Protein AF-A0A0F3QL17-F1 (afdb_monomer)

Sec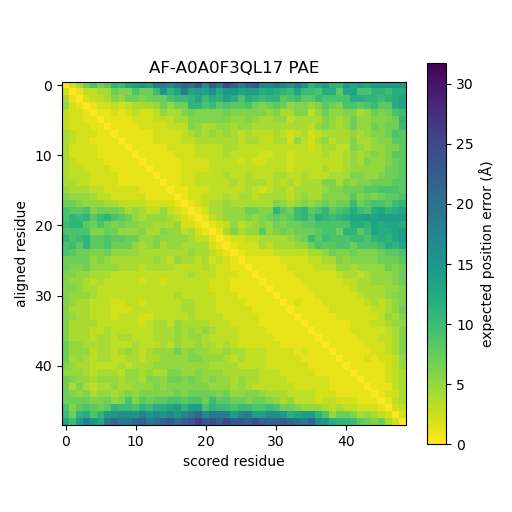ondary structure (DSSP, 8-state):
-HHHHHHHHHHHHHHHT-TT--TTTHHHHHHHHHHHHHHHHHHHHHH--

pLDDT: mean 84.57, std 7.63, range [52.16, 91.31]

Foldseek 3Di:
DLVVLVVQLVVLVCQLPDPPHDPVCNVVSVVSNVVSVVVNVVVVVVVVD

Organism: NCBI:txid1359194

InterPro domains:
  IPR009078 Ferritin-like superfamily [SSF47240] (2-48)

Solvent-accessible surface area (backbone atoms only — not comparable to full-atom values): 2845 Å² total; per-residue (Å²): 110,70,67,60,43,51,52,48,39,50,50,36,52,51,52,72,68,39,91,87,49,59,77,87,46,47,66,58,47,53,51,49,37,56,49,44,52,52,50,46,52,49,53,54,53,67,73,73,109

Mean predicted aligned error: 4.94 Å

Radius of gyration: 12.26 Å; Cα contacts (8 Å, |Δi|>4): 23; chains: 1; bounding box: 27×16×33 Å

Nearest PDB structures (foldseek):
  3mq1-assembly1_A  TM=8.372E-01  e=2.419E+00  Dermatophagoides pt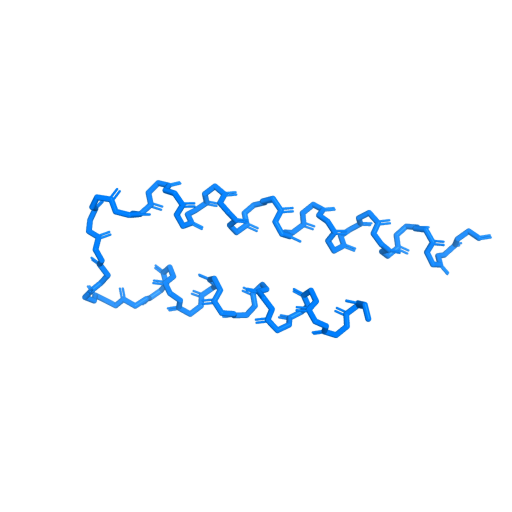eronyssinus
  5gof-assembly1_A  TM=8.430E-01  e=3.368E+00  Homo sapiens
  9had-assembly1_A  TM=8.990E-01  e=9.716E+00  Dermatophagoides farinae

Structure (mmCIF, N/CA/C/O backbone):
data_AF-A0A0F3QL17-F1
#
_entry.id   AF-A0A0F3QL17-F1
#
loop_
_atom_site.group_PDB
_atom_site.id
_atom_site.type_symbol
_atom_site.label_atom_id
_atom_site.label_alt_id
_atom_site.label_comp_id
_atom_site.label_asym_id
_atom_site.label_entity_id
_atom_site.label_seq_id
_atom_site.pdbx_PDB_ins_code
_atom_site.Cartn_x
_atom_site.Cartn_y
_atom_site.Cartn_z
_atom_site.occupancy
_atom_site.B_iso_or_equiv
_atom_site.auth_seq_id
_atom_site.auth_comp_id
_atom_site.auth_asym_id
_atom_site.auth_atom_id
_atom_site.pdbx_PDB_model_num
ATOM 1 N N . MET A 1 1 ? -15.504 4.281 2.966 1.00 61.69 1 MET A N 1
ATOM 2 C CA . MET A 1 1 ? -14.234 4.791 3.5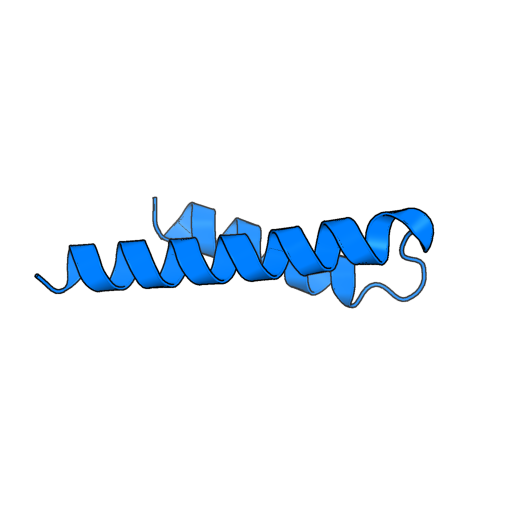27 1.00 61.69 1 MET A CA 1
ATOM 3 C C . MET A 1 1 ? -13.336 3.625 3.890 1.00 61.69 1 MET A C 1
ATOM 5 O O . MET A 1 1 ? -12.356 3.457 3.195 1.00 61.69 1 MET A O 1
ATOM 9 N N . LEU A 1 2 ? -13.719 2.744 4.824 1.00 65.94 2 LEU A N 1
ATOM 10 C CA . LEU A 1 2 ? -12.897 1.572 5.166 1.00 65.94 2 LEU A CA 1
ATOM 11 C C . LEU A 1 2 ? -12.661 0.605 3.983 1.00 65.94 2 LEU A C 1
ATOM 13 O O . LEU A 1 2 ? -11.520 0.242 3.735 1.00 65.94 2 LEU A O 1
ATOM 17 N N . SER A 1 3 ? -13.694 0.265 3.195 1.00 72.19 3 SER A N 1
ATOM 18 C CA . SER A 1 3 ? -13.519 -0.666 2.059 1.00 72.19 3 SER A CA 1
ATOM 19 C C . SER A 1 3 ? -12.614 -0.113 0.954 1.00 72.19 3 SER A C 1
ATOM 21 O O . SER A 1 3 ? -11.862 -0.865 0.352 1.00 72.19 3 SER A O 1
ATOM 23 N N . ASN A 1 4 ? -12.641 1.204 0.711 1.00 78.25 4 ASN A N 1
ATOM 24 C CA . ASN A 1 4 ? -11.742 1.836 -0.257 1.00 78.25 4 ASN A CA 1
ATOM 25 C C . ASN A 1 4 ? -10.285 1.756 0.217 1.00 78.25 4 ASN A C 1
ATOM 27 O O . ASN A 1 4 ? -9.392 1.529 -0.596 1.00 78.25 4 ASN A O 1
ATOM 31 N N . GLU A 1 5 ? -10.046 1.912 1.521 1.00 80.69 5 GLU A N 1
ATOM 32 C CA . GLU A 1 5 ? -8.715 1.754 2.111 1.00 80.69 5 GLU A CA 1
ATOM 33 C C . GLU A 1 5 ? -8.229 0.300 2.004 1.00 80.69 5 GLU A C 1
ATOM 35 O O . GLU A 1 5 ? -7.053 0.043 1.749 1.00 80.69 5 GLU A O 1
ATOM 40 N N . GLU A 1 6 ? -9.126 -0.675 2.164 1.00 82.38 6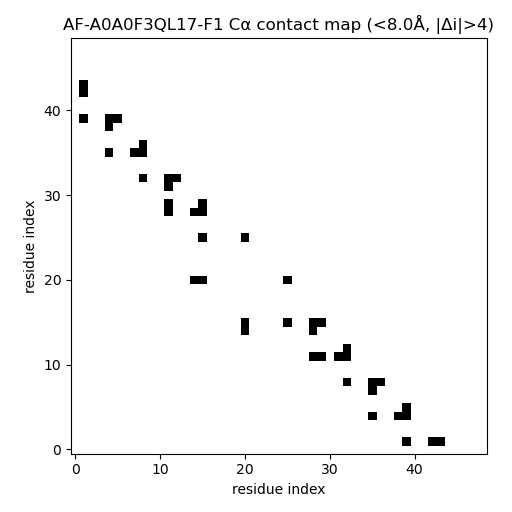 GLU A N 1
ATOM 41 C CA . GLU A 1 6 ? -8.810 -2.100 2.004 1.00 82.38 6 GLU A CA 1
ATOM 42 C C . GLU A 1 6 ? -8.495 -2.472 0.552 1.00 82.38 6 GLU A C 1
ATOM 44 O O . GLU A 1 6 ? -7.516 -3.181 0.299 1.00 82.38 6 GLU A O 1
ATOM 49 N N . ASP A 1 7 ? -9.257 -1.942 -0.405 1.00 86.69 7 ASP A N 1
ATOM 50 C CA . ASP A 1 7 ? -8.980 -2.101 -1.834 1.00 86.69 7 ASP A CA 1
ATOM 51 C C . ASP A 1 7 ? -7.628 -1.477 -2.208 1.00 86.69 7 ASP A C 1
ATOM 53 O O . ASP A 1 7 ? -6.844 -2.070 -2.956 1.00 86.69 7 ASP A O 1
ATOM 57 N N . THR A 1 8 ? -7.313 -0.313 -1.634 1.00 85.12 8 THR A N 1
ATOM 58 C CA . THR A 1 8 ? -6.058 0.408 -1.891 1.00 85.12 8 THR A CA 1
ATOM 59 C C . THR A 1 8 ? -4.862 -0.340 -1.299 1.00 85.12 8 THR A C 1
ATOM 61 O O . THR A 1 8 ? -3.875 -0.572 -2.000 1.00 85.12 8 THR A O 1
ATOM 64 N N . ASN A 1 9 ? -4.968 -0.838 -0.062 1.00 86.38 9 ASN A N 1
ATOM 65 C CA . ASN A 1 9 ? -3.958 -1.714 0.541 1.00 86.38 9 ASN A CA 1
ATOM 66 C C . ASN A 1 9 ? -3.740 -2.991 -0.288 1.00 86.38 9 ASN A C 1
ATOM 68 O O . ASN A 1 9 ? -2.600 -3.384 -0.537 1.00 86.38 9 ASN A O 1
ATOM 72 N N . THR A 1 10 ? -4.818 -3.607 -0.776 1.00 89.06 10 THR A N 1
ATOM 73 C CA . THR A 1 10 ? -4.742 -4.813 -1.614 1.00 89.06 10 THR A CA 1
ATOM 74 C C . THR A 1 10 ? -4.064 -4.529 -2.959 1.00 89.06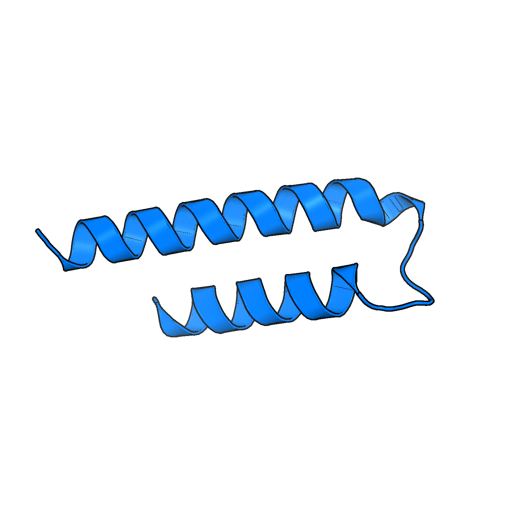 10 THR A C 1
ATOM 76 O O . THR A 1 10 ? -3.290 -5.349 -3.457 1.00 89.06 10 THR A O 1
ATOM 79 N N . ALA A 1 11 ? -4.314 -3.364 -3.563 1.00 88.94 11 ALA A N 1
ATOM 80 C CA . ALA A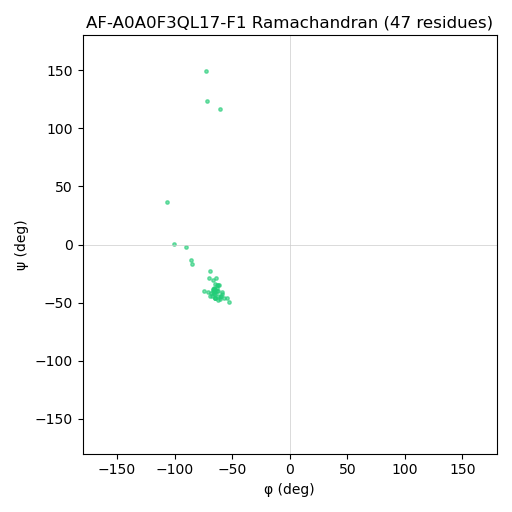 1 11 ? -3.653 -2.951 -4.799 1.00 88.94 11 ALA A CA 1
ATOM 81 C C . ALA A 1 11 ? -2.143 -2.755 -4.596 1.00 88.94 11 ALA A C 1
ATOM 83 O O . ALA A 1 11 ? -1.349 -3.286 -5.376 1.00 88.94 11 ALA A O 1
ATOM 84 N N . TYR A 1 12 ? -1.740 -2.066 -3.524 1.00 88.38 12 TYR A N 1
ATOM 85 C CA . TYR A 1 12 ? -0.329 -1.891 -3.175 1.00 88.38 12 TYR A CA 1
ATOM 86 C C . TYR A 1 12 ? 0.368 -3.215 -2.846 1.00 88.38 12 TYR A C 1
ATOM 88 O O . TYR A 1 12 ? 1.503 -3.423 -3.273 1.00 88.38 12 TYR A O 1
ATOM 96 N N . GLU A 1 13 ? -0.294 -4.130 -2.137 1.00 88.56 13 GLU A N 1
ATOM 97 C CA . GLU A 1 13 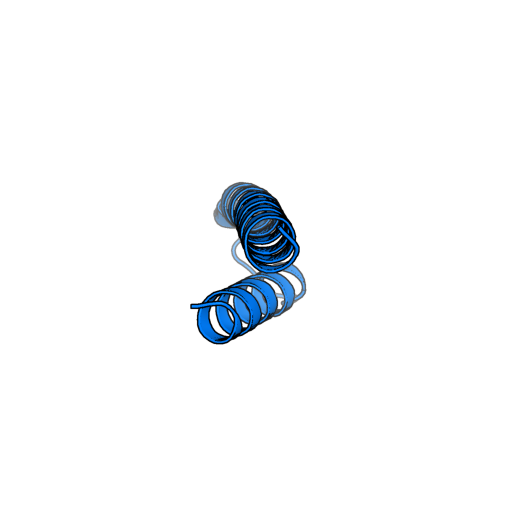? 0.241 -5.464 -1.850 1.00 88.56 13 GLU A CA 1
ATOM 98 C C . GLU A 1 13 ? 0.499 -6.250 -3.144 1.00 88.56 13 GLU A C 1
ATOM 100 O O . GLU A 1 13 ? 1.580 -6.813 -3.338 1.00 88.56 13 GLU A O 1
ATOM 105 N N . ARG A 1 14 ? -0.467 -6.253 -4.070 1.00 89.81 14 ARG A N 1
ATOM 106 C CA . ARG A 1 14 ? -0.329 -6.932 -5.368 1.00 89.81 14 ARG A CA 1
ATOM 107 C C . ARG A 1 14 ? 0.763 -6.307 -6.231 1.00 89.81 14 ARG A C 1
ATOM 109 O O . ARG A 1 14 ? 1.522 -7.042 -6.854 1.00 89.81 14 ARG A O 1
ATOM 116 N N . LEU A 1 15 ? 0.867 -4.978 -6.247 1.00 87.62 15 LEU A N 1
ATOM 117 C CA . LEU A 1 15 ? 1.912 -4.258 -6.979 1.00 87.62 15 LEU A CA 1
ATOM 118 C C . LEU A 1 15 ? 3.307 -4.537 -6.406 1.00 87.62 15 LEU A C 1
ATOM 120 O O . LEU A 1 15 ? 4.239 -4.788 -7.167 1.00 87.62 15 LEU A O 1
ATOM 124 N N . ASN A 1 16 ? 3.451 -4.557 -5.079 1.00 84.94 16 ASN A N 1
ATOM 125 C CA . ASN A 1 16 ? 4.725 -4.860 -4.424 1.00 84.94 16 ASN A CA 1
ATOM 126 C C . ASN A 1 16 ? 5.177 -6.313 -4.634 1.00 84.94 16 ASN A C 1
ATOM 128 O O . ASN A 1 16 ? 6.382 -6.567 -4.689 1.00 84.94 16 ASN A O 1
ATOM 132 N N . ASN A 1 17 ? 4.238 -7.251 -4.780 1.00 86.19 17 ASN A N 1
ATOM 133 C CA . ASN A 1 17 ? 4.521 -8.666 -5.036 1.00 86.19 17 ASN A CA 1
ATOM 134 C C . ASN A 1 17 ? 4.601 -9.027 -6.530 1.00 86.19 17 ASN A C 1
ATOM 136 O O . ASN A 1 17 ? 4.878 -10.179 -6.869 1.00 86.19 17 ASN A O 1
ATOM 140 N N . HIS A 1 18 ? 4.365 -8.075 -7.437 1.00 88.94 18 HIS A N 1
ATOM 141 C CA . HIS A 1 18 ? 4.460 -8.330 -8.869 1.00 88.94 18 HIS A CA 1
ATOM 142 C C . HIS A 1 18 ? 5.930 -8.503 -9.284 1.00 88.94 18 HIS A C 1
ATOM 144 O O . HIS A 1 18 ? 6.759 -7.625 -9.051 1.00 88.94 18 HIS A O 1
ATOM 150 N N . ALA A 1 19 ? 6.255 -9.639 -9.906 1.00 80.88 19 ALA A N 1
ATOM 151 C CA . ALA A 1 19 ? 7.637 -10.023 -10.214 1.00 80.88 19 ALA A CA 1
ATOM 152 C C . ALA A 1 19 ? 8.339 -9.074 -11.202 1.00 80.88 19 ALA A C 1
ATOM 154 O O . ALA A 1 19 ? 9.552 -8.912 -11.135 1.00 80.88 19 ALA A O 1
ATOM 155 N N . ASP A 1 20 ? 7.571 -8.432 -12.084 1.00 85.88 20 ASP A N 1
ATOM 156 C CA . ASP A 1 20 ? 8.068 -7.487 -13.093 1.00 85.88 20 ASP A CA 1
ATOM 157 C C . ASP A 1 20 ? 7.715 -6.037 -12.729 1.00 85.88 20 ASP A C 1
ATOM 159 O O . ASP A 1 20 ? 7.278 -5.238 -13.555 1.00 85.88 20 ASP A O 1
ATOM 163 N N . LYS A 1 21 ? 7.759 -5.717 -11.432 1.00 83.31 21 LYS A N 1
ATOM 164 C CA . LYS A 1 21 ? 7.498 -4.357 -10.957 1.00 83.31 21 LYS A CA 1
ATOM 165 C C . LYS A 1 21 ? 8.664 -3.428 -11.296 1.00 83.31 21 LYS A C 1
ATOM 167 O O . LYS A 1 21 ? 9.832 -3.818 -11.305 1.00 83.31 21 LYS A O 1
ATOM 172 N N . TRP A 1 22 ? 8.328 -2.162 -11.501 1.00 88.81 22 TRP A N 1
ATOM 173 C CA . TRP A 1 22 ? 9.285 -1.090 -11.744 1.00 88.81 22 TRP A CA 1
ATOM 174 C C . TRP A 1 22 ? 10.245 -0.921 -10.556 1.00 88.81 22 TRP A C 1
ATOM 176 O O . TRP A 1 22 ? 9.829 -0.591 -9.444 1.00 88.81 22 TRP A O 1
ATOM 186 N N . HIS A 1 23 ? 11.537 -1.162 -10.794 1.00 82.69 23 HIS A N 1
ATOM 187 C CA . HIS A 1 23 ? 12.591 -1.129 -9.769 1.00 82.69 23 HIS A CA 1
ATOM 188 C C . HIS A 1 23 ? 12.758 0.259 -9.131 1.00 82.69 23 HIS A C 1
ATOM 190 O O . HIS A 1 23 ? 13.039 0.392 -7.944 1.00 82.69 23 HIS A O 1
ATOM 196 N N . ASP A 1 24 ? 12.565 1.307 -9.924 1.00 87.19 24 ASP A N 1
ATOM 197 C CA . ASP A 1 24 ? 12.567 2.707 -9.507 1.00 87.19 24 ASP A CA 1
ATOM 198 C C . ASP A 1 24 ? 11.341 3.075 -8.659 1.00 87.19 24 ASP A C 1
ATOM 200 O O . ASP A 1 24 ? 11.436 3.927 -7.773 1.00 87.19 24 ASP A O 1
ATOM 204 N N . ALA A 1 25 ? 10.211 2.397 -8.871 1.00 86.62 25 ALA A N 1
ATOM 205 C CA . ALA A 1 25 ? 8.988 2.614 -8.108 1.00 86.62 25 ALA A CA 1
ATOM 206 C C . ALA A 1 25 ? 8.925 1.806 -6.801 1.00 86.62 25 ALA A C 1
ATOM 208 O O . ALA A 1 25 ? 8.085 2.117 -5.961 1.00 86.62 25 ALA A O 1
ATOM 209 N N . GLU A 1 26 ? 9.794 0.811 -6.582 1.00 86.62 26 GLU A N 1
ATOM 210 C CA . GLU A 1 26 ? 9.715 -0.096 -5.423 1.00 86.62 26 GLU A CA 1
ATOM 211 C C . GLU A 1 26 ? 9.675 0.654 -4.085 1.00 86.62 26 GLU A C 1
ATOM 213 O O . GLU A 1 26 ? 8.811 0.395 -3.25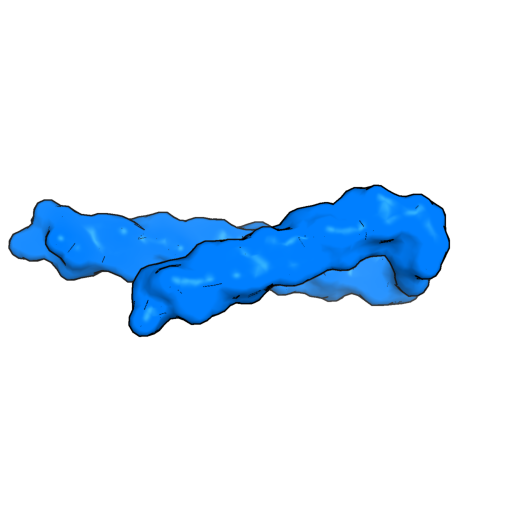2 1.00 86.62 26 GLU A O 1
ATOM 218 N N . LYS A 1 27 ? 10.546 1.653 -3.903 1.00 88.38 27 LYS A N 1
ATOM 219 C CA . LYS A 1 27 ? 10.570 2.461 -2.672 1.00 88.38 27 LYS A CA 1
ATOM 220 C C . LYS A 1 27 ? 9.295 3.277 -2.475 1.00 88.38 27 LYS A C 1
ATOM 222 O O . LYS A 1 27 ? 8.837 3.431 -1.347 1.00 88.38 27 LYS A O 1
ATOM 227 N N . ILE A 1 28 ? 8.741 3.818 -3.559 1.00 89.69 28 ILE A N 1
ATOM 228 C CA . ILE A 1 28 ? 7.518 4.629 -3.515 1.00 89.69 28 ILE A CA 1
ATOM 229 C C . ILE A 1 28 ? 6.317 3.726 -3.218 1.00 89.69 28 ILE A C 1
ATOM 231 O O . ILE A 1 28 ? 5.478 4.082 -2.397 1.00 89.69 28 ILE A O 1
ATOM 235 N N . LEU A 1 29 ? 6.266 2.539 -3.827 1.00 87.88 29 LEU A N 1
ATOM 236 C CA . LEU A 1 29 ? 5.223 1.541 -3.599 1.00 87.88 29 LEU A CA 1
ATOM 237 C C . LEU A 1 29 ? 5.275 0.962 -2.183 1.00 87.88 29 LEU A C 1
ATOM 239 O O . LEU A 1 29 ? 4.230 0.756 -1.569 1.00 87.88 29 LEU A O 1
ATOM 243 N N . GLU A 1 30 ? 6.465 0.713 -1.637 1.00 88.62 30 GLU A N 1
ATOM 244 C CA . GLU A 1 30 ? 6.619 0.244 -0.260 1.00 88.62 30 GLU A CA 1
ATOM 245 C C . GLU A 1 30 ? 6.208 1.330 0.746 1.00 88.62 30 GLU A C 1
ATOM 247 O O . GLU A 1 30 ? 5.495 1.052 1.713 1.00 88.62 30 GLU A O 1
ATOM 252 N N . GLN A 1 31 ? 6.632 2.576 0.515 1.00 91.31 31 GLN A N 1
ATOM 253 C CA . GLN A 1 31 ? 6.275 3.700 1.377 1.00 91.31 31 GLN A CA 1
ATOM 254 C C . GLN A 1 31 ? 4.768 3.980 1.332 1.00 91.31 31 GLN A C 1
ATOM 256 O O . GLN A 1 31 ? 4.144 4.081 2.386 1.00 91.31 31 GLN A O 1
ATOM 261 N N . GLY A 1 32 ? 4.181 4.015 0.131 1.00 89.25 32 GLY A N 1
ATOM 262 C CA . GLY A 1 32 ? 2.739 4.163 -0.061 1.00 89.25 32 GLY A CA 1
ATOM 263 C C . GLY A 1 32 ? 1.958 3.064 0.653 1.00 89.25 32 GLY A C 1
ATOM 264 O O . GLY A 1 32 ? 1.048 3.363 1.416 1.00 89.25 32 GLY A O 1
ATOM 265 N N . PHE A 1 33 ? 2.383 1.802 0.528 1.00 89.19 33 PHE A N 1
ATOM 266 C CA . PHE A 1 33 ? 1.738 0.693 1.234 1.00 89.19 33 PHE A CA 1
ATOM 267 C C . PHE A 1 33 ? 1.761 0.860 2.759 1.00 89.19 33 PHE A C 1
ATOM 269 O O . PHE A 1 33 ? 0.747 0.662 3.426 1.00 89.19 33 PHE A O 1
ATOM 276 N N . LYS A 1 34 ? 2.901 1.266 3.332 1.00 90.38 34 LYS A N 1
ATOM 277 C CA . LYS A 1 34 ? 3.017 1.505 4.780 1.00 90.38 34 LYS A CA 1
ATOM 278 C C . LYS A 1 34 ? 2.116 2.641 5.254 1.00 90.38 34 LYS A C 1
ATOM 280 O O . LYS A 1 34 ? 1.622 2.589 6.380 1.00 90.38 34 LYS A O 1
ATOM 285 N N . ASP A 1 35 ? 1.933 3.670 4.439 1.00 89.88 35 ASP A N 1
ATOM 286 C CA . ASP A 1 35 ? 1.089 4.805 4.798 1.00 89.88 35 ASP A CA 1
ATOM 287 C C . ASP A 1 35 ? -0.403 4.442 4.708 1.00 89.88 35 ASP A C 1
ATOM 289 O O . ASP A 1 35 ? -1.139 4.712 5.657 1.00 89.88 35 ASP A O 1
ATOM 293 N N . GLU A 1 36 ? -0.818 3.680 3.693 1.00 87.88 36 GLU A N 1
ATOM 294 C CA . GLU A 1 36 ? -2.178 3.120 3.593 1.00 87.88 36 GLU A CA 1
ATOM 295 C C . GLU A 1 36 ? -2.514 2.165 4.756 1.00 87.88 36 GLU A C 1
ATOM 297 O O . GLU A 1 36 ? -3.636 2.155 5.270 1.00 87.88 36 GLU A O 1
ATOM 302 N N . GLN A 1 37 ? -1.538 1.397 5.255 1.00 88.12 37 GLN A N 1
ATOM 303 C CA . GLN A 1 37 ? -1.721 0.574 6.457 1.00 88.12 37 GLN A CA 1
ATOM 304 C C . GLN A 1 37 ? -1.936 1.422 7.718 1.00 88.12 37 GLN A C 1
ATOM 306 O O . GLN A 1 37 ? -2.753 1.073 8.578 1.00 88.12 37 GLN A O 1
ATOM 311 N N . LYS A 1 38 ? -1.216 2.545 7.852 1.00 90.31 38 LYS A N 1
ATOM 312 C CA . LYS A 1 38 ? -1.419 3.482 8.968 1.00 90.31 38 LYS A CA 1
ATOM 313 C C . LYS A 1 38 ? -2.786 4.146 8.881 1.00 90.31 38 LYS A C 1
ATOM 315 O O . LYS A 1 38 ? -3.433 4.279 9.918 1.00 90.31 38 LYS A O 1
ATOM 320 N N . HIS A 1 39 ? -3.225 4.536 7.685 1.00 87.75 39 HIS A N 1
ATOM 321 C CA . HIS A 1 39 ? -4.552 5.111 7.486 1.00 87.75 39 HIS A CA 1
ATOM 322 C C . HIS A 1 39 ? -5.647 4.119 7.862 1.00 87.75 39 HIS A C 1
ATOM 324 O O . HIS A 1 39 ? -6.499 4.460 8.681 1.00 87.75 39 HIS A O 1
ATOM 330 N N . LYS A 1 40 ? -5.565 2.864 7.390 1.00 85.56 40 LYS A N 1
ATOM 331 C CA . LYS A 1 40 ? -6.504 1.806 7.791 1.00 85.56 40 LYS A CA 1
ATOM 332 C C . LYS A 1 40 ? -6.585 1.682 9.314 1.00 85.56 40 LYS A C 1
ATOM 334 O O . LYS A 1 40 ? -7.675 1.747 9.875 1.00 85.56 40 LYS A O 1
ATOM 339 N N . LYS A 1 41 ? -5.436 1.593 9.993 1.00 87.25 41 LYS A N 1
ATOM 340 C CA . LYS A 1 41 ? -5.380 1.485 11.460 1.00 87.25 41 LYS A CA 1
ATOM 341 C C . LYS A 1 41 ? -5.950 2.715 12.171 1.00 87.25 41 LYS A C 1
ATOM 343 O O . LYS A 1 41 ? -6.584 2.588 13.215 1.00 87.25 41 LYS A O 1
ATOM 348 N N . TRP A 1 42 ? -5.724 3.912 11.633 1.00 89.00 42 TRP A N 1
ATOM 349 C CA . TRP A 1 42 ? -6.308 5.137 12.172 1.00 89.00 42 TRP A CA 1
ATOM 350 C C . TRP A 1 42 ? -7.836 5.126 12.047 1.00 89.00 42 TRP A C 1
ATOM 352 O O . TRP A 1 42 ? -8.511 5.384 13.039 1.00 89.00 42 TRP A O 1
ATOM 362 N N . ILE A 1 43 ? -8.384 4.745 10.887 1.00 85.06 43 ILE A N 1
ATOM 363 C CA . ILE A 1 43 ? -9.837 4.635 10.682 1.00 85.06 43 ILE A CA 1
ATOM 364 C C . ILE A 1 43 ? -10.439 3.576 11.618 1.00 85.06 43 ILE A C 1
ATOM 366 O O . ILE A 1 43 ? -11.459 3.839 12.246 1.00 85.06 43 ILE A O 1
ATOM 370 N N . GLU A 1 44 ? -9.808 2.406 11.757 1.00 86.25 44 GLU A N 1
ATOM 371 C CA . GLU A 1 44 ? -10.250 1.353 12.687 1.00 86.25 44 GLU A CA 1
ATOM 372 C C . GLU A 1 44 ? -10.286 1.840 14.140 1.00 86.25 44 GLU A C 1
ATOM 374 O O . GLU A 1 44 ? -11.240 1.551 14.860 1.00 86.25 44 GLU A O 1
ATOM 379 N N . ASN A 1 45 ? -9.284 2.615 14.566 1.00 88.44 45 ASN A N 1
ATOM 380 C CA . ASN A 1 45 ? -9.282 3.222 15.895 1.00 88.44 45 ASN A CA 1
ATOM 381 C C . ASN A 1 45 ? -10.417 4.245 16.054 1.00 88.44 45 ASN A C 1
ATOM 383 O O . ASN A 1 45 ? -11.076 4.241 17.081 1.00 88.44 45 ASN A O 1
ATOM 387 N N . GLN A 1 46 ? -10.671 5.094 15.051 1.00 86.00 46 GLN A N 1
ATOM 388 C CA . GLN A 1 46 ? -11.761 6.081 15.101 1.00 86.00 46 GLN A CA 1
ATOM 389 C C . GLN A 1 46 ? -13.164 5.461 15.037 1.00 86.00 46 GLN A C 1
ATOM 391 O O . GLN A 1 46 ? -14.123 6.108 15.436 1.00 86.00 46 GLN A O 1
ATOM 396 N N . LEU A 1 47 ? -13.305 4.245 14.505 1.00 80.94 47 LEU A N 1
ATOM 397 C CA . LEU A 1 47 ? -14.580 3.518 14.470 1.00 80.94 47 LEU A CA 1
ATOM 398 C C . LEU A 1 47 ? -14.869 2.740 15.764 1.00 80.94 47 LEU A C 1
ATOM 400 O O . LEU A 1 47 ? -16.007 2.320 15.961 1.00 80.94 47 LEU A O 1
ATOM 404 N N . ASN A 1 48 ? -13.852 2.516 16.600 1.00 71.06 48 ASN A N 1
ATOM 405 C CA . ASN A 1 48 ? -13.957 1.780 17.863 1.00 71.06 48 ASN A CA 1
ATOM 406 C C . ASN A 1 48 ? -14.040 2.694 19.109 1.00 71.06 48 ASN A C 1
ATOM 408 O O . ASN A 1 48 ? -14.127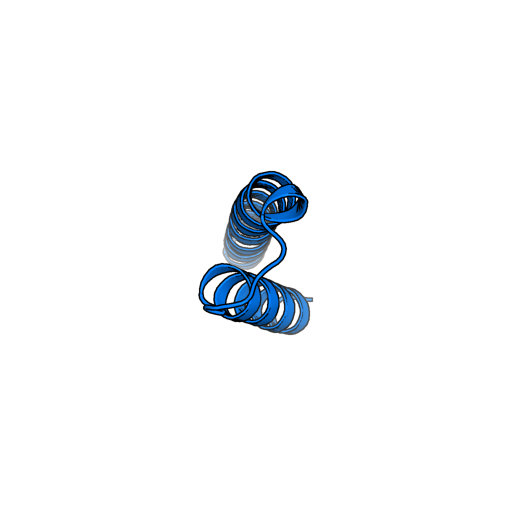 2.160 20.216 1.00 71.06 48 ASN A O 1
ATOM 412 N N . ASP A 1 49 ? -14.020 4.020 18.930 1.00 52.16 49 ASP A N 1
ATOM 413 C CA . ASP A 1 49 ? -14.321 5.057 19.940 1.00 52.16 49 ASP A CA 1
ATOM 414 C C . ASP A 1 49 ? -15.762 5.583 19.768 1.00 52.16 49 ASP A C 1
ATOM 416 O O . ASP A 1 49 ? -16.420 5.870 20.797 1.00 52.16 49 ASP A O 1
#

Sequence (49 aa):
MLSNEEDTNTAYERLNNHADKWHDAEKILEQGFKDEQKHKKWIENQLND